Protein AF-A0A948G6V1-F1 (afdb_monomer)

pLDDT: mean 94.66, std 8.46, range [41.41, 98.62]

Sequence (111 aa):
MDEPPEKKCAFCGAVLVEVPALASGEFHCRRCGTIGRYDRADMVAIFIPNYFSRMSELESLNRELVEEIGLEGMKGEYRDMRYLQKKHLERQDVLAEVAFLSHFRPFVEKW

Mean predicted aligned error: 4.13 Å

Secondary structure (DSSP, 8-state):
-PPPPEEE-TTT--EEEEEETT--EEEE-TTT--EEEEETTEEEEEE-TTHHHHHHHHHHHHHHHHHHHHHHHTTGGG--HHHHHHHHHHHHHHHHHHHHHHHHHHHHTT-

Foldseek 3Di:
DDDADFDADPQPRHGQPPHHQQDAAWGADPPQRKIFGDHGNDTQAIDGPCLVVLLVVLVVLLVVLVVVLVVLVVVVPPHDPVVNVVSVVVNVVSVVVNVSSVVRVVRHVVD

Solvent-accessible surface area (backbone atoms only — not comparable to full-atom values): 6311 Å² total; per-residue (Å²): 131,82,77,76,63,62,24,56,36,90,85,82,62,47,72,38,83,99,35,54,40,62,50,60,49,78,48,72,34,88,87,76,65,30,35,40,30,29,59,33,79,44,78,61,23,31,48,56,74,62,49,69,60,52,53,52,50,46,55,49,51,48,52,52,45,51,49,54,47,48,60,43,61,70,46,60,91,75,38,58,64,68,59,46,52,53,50,52,51,56,44,49,55,44,52,51,51,49,53,58,53,56,72,44,44,79,23,41,79,60,94

Structure (mmCIF, N/CA/C/O backbone):
data_AF-A0A948G6V1-F1
#
_entry.id   AF-A0A948G6V1-F1
#
loop_
_atom_site.group_PDB
_atom_site.id
_atom_site.type_symbol
_atom_site.label_atom_id
_atom_site.label_alt_id
_atom_site.label_comp_id
_atom_site.label_asym_id
_atom_site.label_entity_id
_atom_site.label_seq_id
_atom_site.pdbx_PDB_ins_code
_atom_site.Cartn_x
_atom_site.Cartn_y
_atom_site.Cartn_z
_atom_site.occupancy
_atom_site.B_iso_or_equiv
_atom_site.auth_seq_id
_atom_site.auth_comp_id
_atom_site.auth_asym_id
_atom_site.auth_atom_id
_atom_site.pdbx_PDB_model_num
ATOM 1 N N . MET A 1 1 ? 27.322 -22.003 -16.070 1.00 41.41 1 MET A N 1
ATOM 2 C CA . MET A 1 1 ? 27.095 -20.575 -16.359 1.00 41.41 1 MET A CA 1
ATOM 3 C C . MET A 1 1 ? 25.963 -20.164 -15.455 1.00 41.41 1 MET A C 1
ATOM 5 O O . MET A 1 1 ? 24.903 -20.761 -15.583 1.00 41.41 1 MET A O 1
ATOM 9 N N . ASP A 1 2 ? 26.214 -19.259 -14.515 1.00 55.75 2 ASP A N 1
ATOM 10 C CA . ASP A 1 2 ? 25.141 -18.673 -13.712 1.00 55.75 2 ASP A CA 1
ATOM 11 C C . ASP A 1 2 ? 24.287 -17.795 -14.630 1.00 55.75 2 ASP A C 1
ATOM 13 O O . ASP A 1 2 ? 24.825 -17.003 -15.410 1.00 55.75 2 ASP A O 1
ATOM 17 N N . GLU A 1 3 ? 22.971 -17.987 -14.601 1.00 59.41 3 GLU A N 1
ATOM 18 C CA . GLU A 1 3 ? 22.041 -17.143 -15.349 1.00 59.41 3 GLU A CA 1
ATOM 19 C C . GLU A 1 3 ? 22.186 -15.684 -14.881 1.00 59.41 3 GLU A C 1
ATOM 21 O O . GLU A 1 3 ? 22.337 -15.431 -13.679 1.00 59.41 3 GLU A O 1
ATOM 26 N N . PRO A 1 4 ? 22.184 -14.699 -15.800 1.00 63.56 4 PRO A N 1
ATOM 27 C CA . PRO A 1 4 ? 22.247 -13.299 -15.409 1.00 63.56 4 PRO A CA 1
ATOM 28 C C . PRO A 1 4 ? 21.037 -12.957 -14.528 1.00 63.56 4 PRO A C 1
ATOM 30 O O . PRO A 1 4 ? 19.939 -13.452 -14.786 1.00 63.56 4 PRO A O 1
ATOM 33 N N . PRO A 1 5 ? 21.198 -12.100 -13.503 1.00 78.06 5 PRO A N 1
ATOM 34 C CA . PRO A 1 5 ? 20.097 -11.762 -12.615 1.00 78.06 5 PRO A CA 1
ATOM 35 C C . PRO A 1 5 ? 18.931 -11.171 -13.417 1.00 78.06 5 PRO A C 1
ATOM 37 O O . PRO A 1 5 ? 19.116 -10.254 -14.224 1.00 78.06 5 PRO A O 1
ATOM 40 N N . GLU A 1 6 ? 17.729 -11.692 -13.185 1.00 86.88 6 GLU A N 1
ATOM 41 C CA . GLU A 1 6 ? 16.502 -11.205 -13.814 1.00 86.88 6 GLU A CA 1
ATOM 42 C C . GLU A 1 6 ? 15.933 -10.001 -13.053 1.00 86.88 6 GLU A C 1
ATOM 44 O O . GLU A 1 6 ? 16.027 -9.891 -11.822 1.00 86.88 6 GLU A O 1
ATOM 49 N N . LYS A 1 7 ? 15.319 -9.072 -13.789 1.00 91.75 7 LYS A N 1
ATOM 50 C CA . LYS A 1 7 ? 14.654 -7.904 -13.207 1.00 91.75 7 LYS A CA 1
ATOM 51 C C . LYS A 1 7 ? 13.414 -8.347 -12.427 1.00 91.75 7 LYS A C 1
ATOM 53 O O . LYS A 1 7 ? 12.701 -9.263 -12.826 1.00 91.75 7 LYS A O 1
ATOM 58 N N . LYS A 1 8 ? 13.115 -7.665 -11.320 1.00 94.12 8 LYS A N 1
ATOM 59 C CA . LYS A 1 8 ? 11.912 -7.909 -10.510 1.00 94.12 8 LYS A CA 1
ATOM 60 C C . LYS A 1 8 ? 10.960 -6.725 -10.584 1.00 94.12 8 LYS A C 1
ATOM 62 O O . LYS A 1 8 ? 11.385 -5.574 -10.660 1.00 94.12 8 LYS A O 1
ATOM 67 N N . CYS A 1 9 ? 9.666 -7.008 -10.514 1.00 94.88 9 CYS A N 1
ATOM 68 C CA . CYS A 1 9 ? 8.639 -5.998 -10.329 1.00 94.88 9 CYS A CA 1
ATOM 69 C C . CYS A 1 9 ? 8.866 -5.284 -8.992 1.00 94.88 9 CYS A C 1
ATOM 71 O O . CYS A 1 9 ? 8.866 -5.929 -7.944 1.00 94.88 9 CYS A O 1
ATOM 73 N N . ALA A 1 10 ? 9.006 -3.959 -9.027 1.00 93.75 10 ALA A N 1
ATOM 74 C CA . ALA A 1 10 ? 9.215 -3.159 -7.820 1.00 93.75 10 ALA A CA 1
ATOM 75 C C . ALA A 1 10 ? 8.023 -3.217 -6.848 1.00 93.75 10 ALA A C 1
ATOM 77 O O . ALA A 1 10 ? 8.202 -3.002 -5.657 1.00 93.75 10 ALA A O 1
ATOM 78 N N . PHE A 1 11 ? 6.825 -3.537 -7.349 1.00 96.25 11 PHE A N 1
ATOM 79 C CA . PHE A 1 11 ? 5.604 -3.614 -6.553 1.00 96.25 11 PHE A CA 1
ATOM 80 C C . PHE A 1 11 ? 5.432 -4.980 -5.870 1.00 96.25 11 PHE A C 1
ATOM 82 O O . PHE A 1 11 ? 5.434 -5.068 -4.651 1.00 96.25 11 PHE A O 1
ATOM 89 N N . CYS A 1 12 ? 5.316 -6.077 -6.628 1.00 95.69 12 CYS A N 1
ATOM 90 C CA . CYS A 1 12 ? 5.017 -7.397 -6.046 1.00 95.69 12 CYS A CA 1
ATOM 91 C C . CYS A 1 12 ? 6.230 -8.335 -5.903 1.00 95.69 12 CYS A C 1
ATOM 93 O O . CYS A 1 12 ? 6.071 -9.489 -5.499 1.00 95.69 12 CYS A O 1
ATOM 95 N N . GLY A 1 13 ? 7.425 -7.896 -6.313 1.00 94.50 13 GLY A N 1
ATOM 96 C CA . GLY A 1 13 ? 8.659 -8.687 -6.262 1.00 94.50 13 GLY A CA 1
ATOM 97 C C . GLY A 1 13 ? 8.736 -9.852 -7.255 1.00 94.50 13 GLY A C 1
ATOM 98 O O . GLY A 1 13 ? 9.732 -10.574 -7.262 1.00 94.50 13 GLY A O 1
ATOM 99 N N . ALA A 1 14 ? 7.712 -10.058 -8.093 1.00 94.69 14 ALA A N 1
ATOM 100 C CA . ALA A 1 14 ? 7.719 -11.110 -9.106 1.00 94.69 14 ALA A CA 1
ATOM 101 C C . ALA A 1 14 ? 8.818 -10.879 -10.145 1.00 94.69 14 ALA A C 1
ATOM 103 O O . ALA A 1 14 ? 9.085 -9.741 -10.532 1.00 94.69 14 ALA A O 1
ATOM 104 N N . VAL A 1 15 ? 9.417 -11.968 -10.614 1.00 93.88 15 VAL A N 1
ATOM 105 C CA . VAL A 1 15 ? 10.450 -11.927 -11.647 1.00 93.88 15 VAL A CA 1
ATOM 106 C C . VAL A 1 15 ? 9.827 -11.591 -13.003 1.00 93.88 15 VAL A C 1
ATOM 108 O O . VAL A 1 15 ? 8.772 -12.117 -13.365 1.00 93.88 15 VAL A O 1
ATOM 111 N N . LEU A 1 16 ? 10.458 -10.671 -13.727 1.00 91.81 16 LEU A N 1
ATOM 112 C CA . LEU A 1 16 ? 10.109 -10.300 -15.090 1.00 91.81 16 LEU A CA 1
ATOM 113 C C . LEU A 1 16 ? 10.914 -11.203 -16.026 1.00 91.81 16 LEU A C 1
ATOM 115 O O . LEU A 1 16 ? 12.075 -10.925 -16.314 1.00 91.81 16 LEU A O 1
ATOM 119 N N . VAL A 1 17 ? 10.285 -12.308 -16.427 1.00 86.12 17 VAL A N 1
ATOM 120 C CA . VAL A 1 17 ? 10.880 -13.358 -17.267 1.00 86.12 17 VAL A CA 1
ATOM 121 C C . VAL A 1 17 ? 11.531 -12.748 -18.506 1.00 86.12 17 VAL A C 1
ATOM 123 O O . VAL A 1 17 ? 10.913 -11.906 -19.159 1.00 86.12 17 VAL A O 1
ATOM 126 N N . GLU A 1 18 ? 12.760 -13.178 -18.807 1.00 85.75 18 GLU A N 1
ATOM 127 C CA . GLU A 1 18 ? 13.546 -12.737 -19.974 1.00 85.75 18 GLU A CA 1
ATOM 128 C C . GLU A 1 18 ? 13.930 -11.244 -19.963 1.00 85.75 18 GLU A C 1
ATOM 130 O O . GLU A 1 18 ? 14.409 -10.715 -20.967 1.00 85.75 18 GLU A O 1
ATOM 135 N N . VAL A 1 19 ? 13.774 -10.547 -18.831 1.00 88.75 19 VAL A N 1
ATOM 136 C CA . VAL A 1 19 ? 14.220 -9.157 -18.680 1.00 88.75 19 VAL A CA 1
ATOM 137 C C . VAL A 1 19 ? 15.512 -9.119 -17.858 1.00 88.75 19 VAL A C 1
ATOM 139 O O . VAL A 1 19 ? 15.471 -9.335 -16.642 1.00 88.75 19 VAL A O 1
ATOM 142 N N . PRO A 1 20 ? 16.665 -8.779 -18.466 1.00 91.75 20 PRO A N 1
ATOM 143 C CA . PRO A 1 20 ? 17.910 -8.598 -17.726 1.00 91.75 20 PRO A CA 1
ATOM 144 C C . PRO A 1 20 ? 17.764 -7.548 -16.616 1.00 91.75 20 PRO A C 1
ATOM 146 O O . PRO A 1 20 ? 17.126 -6.511 -16.818 1.00 91.75 20 PRO A O 1
ATOM 149 N N . ALA A 1 21 ? 18.406 -7.752 -15.460 1.00 89.62 21 ALA A N 1
ATOM 150 C CA . ALA A 1 21 ? 18.316 -6.829 -14.319 1.00 89.62 21 ALA A CA 1
ATOM 151 C C . ALA A 1 21 ? 18.628 -5.362 -14.673 1.00 89.62 21 ALA A C 1
ATOM 153 O O . ALA A 1 21 ? 17.989 -4.451 -14.142 1.00 89.62 21 ALA A O 1
ATOM 154 N N . LEU A 1 22 ? 19.566 -5.138 -15.599 1.00 92.12 22 LEU A N 1
ATOM 155 C CA . LEU A 1 22 ? 20.016 -3.814 -16.048 1.00 92.12 22 LEU A CA 1
ATOM 156 C C . LEU A 1 22 ? 19.331 -3.323 -17.333 1.00 92.12 22 LEU A C 1
ATOM 158 O O . LEU A 1 22 ? 19.789 -2.349 -17.926 1.00 92.12 22 LEU A O 1
ATOM 162 N N . ALA A 1 23 ? 18.264 -3.978 -17.790 1.00 92.62 23 ALA A N 1
ATOM 163 C CA . ALA A 1 23 ? 17.520 -3.507 -18.951 1.00 92.62 23 ALA A CA 1
ATOM 164 C C . ALA A 1 23 ? 16.793 -2.186 -18.637 1.00 92.62 23 ALA A C 1
ATOM 166 O O . ALA A 1 23 ? 16.116 -2.074 -17.609 1.00 92.62 23 ALA A O 1
ATOM 167 N N . SER A 1 24 ? 16.922 -1.206 -19.534 1.00 96.12 24 SER A N 1
ATOM 168 C CA . SER A 1 24 ? 16.111 0.018 -19.543 1.00 96.12 24 SER A CA 1
ATOM 169 C C . SER A 1 24 ? 14.869 -0.185 -20.412 1.00 96.12 24 SER A C 1
ATOM 171 O O . SER A 1 24 ? 14.901 -0.958 -21.370 1.00 96.12 24 SER A O 1
ATOM 173 N N . GLY A 1 25 ? 13.789 0.528 -20.104 1.00 95.31 25 GLY A N 1
ATOM 174 C CA . GLY A 1 25 ? 12.533 0.460 -20.851 1.00 95.31 25 GLY A CA 1
ATOM 175 C C . GLY A 1 25 ? 11.317 0.252 -19.957 1.00 95.31 25 GLY A C 1
ATOM 176 O O . GLY A 1 25 ? 11.391 0.372 -18.733 1.00 95.31 25 GLY A O 1
ATOM 177 N N . GLU A 1 26 ? 10.186 -0.031 -20.592 1.00 96.62 26 GLU A N 1
ATOM 178 C CA . GLU A 1 26 ? 8.917 -0.302 -19.922 1.00 96.62 26 GLU A CA 1
ATOM 179 C C . GLU A 1 26 ? 8.672 -1.803 -19.843 1.00 96.62 26 GLU A C 1
ATOM 181 O O . GLU A 1 26 ? 8.705 -2.506 -20.853 1.00 96.62 26 GLU A O 1
ATOM 186 N N . PHE A 1 27 ? 8.403 -2.295 -18.636 1.00 96.06 27 PHE A N 1
ATOM 187 C CA . PHE A 1 27 ? 8.168 -3.712 -18.400 1.00 96.06 27 PHE A CA 1
ATOM 188 C C . PHE A 1 27 ? 6.880 -3.922 -17.617 1.00 96.06 27 PHE A C 1
ATOM 190 O O . PHE A 1 27 ? 6.633 -3.279 -16.594 1.00 96.06 27 PHE A O 1
ATOM 197 N N . HIS A 1 28 ? 6.070 -4.860 -18.097 1.00 95.81 28 HIS A N 1
ATOM 198 C CA . HIS A 1 28 ? 4.778 -5.188 -17.518 1.00 95.81 28 HIS A CA 1
ATOM 199 C C . HIS A 1 28 ? 4.874 -6.440 -16.643 1.00 95.81 28 HIS A C 1
ATOM 201 O O . HIS A 1 28 ? 5.310 -7.505 -17.085 1.00 95.81 28 HIS A O 1
ATOM 207 N N . CYS A 1 29 ? 4.428 -6.331 -15.395 1.00 95.94 29 CYS A N 1
ATOM 208 C CA . CYS A 1 29 ? 4.337 -7.465 -14.494 1.00 95.94 29 CYS A CA 1
ATOM 209 C C . CYS A 1 29 ? 3.025 -8.224 -14.709 1.00 95.94 29 CYS A C 1
ATOM 211 O O . CYS A 1 29 ? 1.959 -7.772 -14.299 1.00 95.94 29 CYS A O 1
ATOM 213 N N . ARG A 1 30 ? 3.108 -9.445 -15.247 1.00 94.25 30 ARG A N 1
ATOM 214 C CA . ARG A 1 30 ? 1.932 -10.313 -15.448 1.00 94.25 30 ARG A CA 1
ATOM 215 C C . ARG A 1 30 ? 1.238 -10.748 -14.149 1.00 94.25 30 ARG A C 1
ATOM 217 O O . ARG A 1 30 ? 0.097 -11.188 -14.207 1.00 94.25 30 ARG A O 1
ATOM 224 N N . ARG A 1 31 ? 1.910 -10.652 -12.992 1.00 95.56 31 ARG A N 1
ATOM 225 C CA . ARG A 1 31 ? 1.356 -11.072 -11.692 1.00 95.56 31 ARG A CA 1
ATOM 226 C C . ARG A 1 31 ? 0.431 -10.024 -11.074 1.00 95.56 31 ARG A C 1
ATOM 228 O O . ARG A 1 31 ? -0.633 -10.385 -10.593 1.00 95.56 31 ARG A O 1
ATOM 235 N N . CYS A 1 32 ? 0.850 -8.759 -11.036 1.00 95.44 32 CYS A N 1
ATOM 236 C CA . CYS A 1 32 ? 0.094 -7.685 -10.376 1.00 95.44 32 CYS A CA 1
ATOM 237 C C . CYS A 1 32 ? -0.438 -6.610 -11.335 1.00 95.44 32 CYS A C 1
ATOM 239 O O . CYS A 1 32 ? -1.097 -5.682 -10.883 1.00 95.44 32 CYS A O 1
ATOM 241 N N . GLY A 1 33 ? -0.141 -6.698 -12.637 1.00 95.69 33 GLY A N 1
ATOM 242 C CA . GLY A 1 33 ? -0.588 -5.726 -13.643 1.00 95.69 33 GLY A CA 1
ATOM 243 C C . GLY A 1 33 ? 0.159 -4.388 -13.612 1.00 95.69 33 GLY A C 1
ATOM 244 O O . GLY A 1 33 ? -0.171 -3.472 -14.358 1.00 95.69 33 GLY A O 1
ATOM 245 N N . THR A 1 34 ? 1.163 -4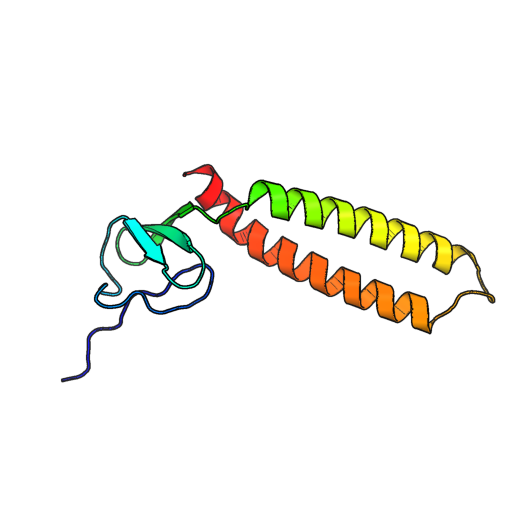.249 -12.745 1.00 97.38 34 THR A N 1
ATOM 246 C CA . THR A 1 34 ? 1.990 -3.042 -12.651 1.00 97.38 34 THR A CA 1
ATOM 247 C C . THR A 1 34 ? 2.894 -2.909 -13.872 1.00 97.38 34 THR A C 1
ATOM 249 O O . THR A 1 34 ? 3.505 -3.893 -14.299 1.00 97.38 34 THR A O 1
ATOM 252 N N . ILE A 1 35 ? 3.044 -1.690 -14.387 1.00 97.69 35 ILE A N 1
ATOM 253 C CA . ILE A 1 35 ? 4.018 -1.360 -15.435 1.00 97.69 35 ILE A CA 1
ATOM 254 C C . ILE A 1 35 ? 5.092 -0.475 -14.812 1.00 97.69 35 ILE A C 1
ATOM 256 O O . ILE A 1 35 ? 4.775 0.549 -14.218 1.00 97.69 35 ILE A O 1
ATOM 260 N N . GLY A 1 36 ? 6.358 -0.869 -14.913 1.00 97.00 36 GLY A N 1
ATOM 261 C CA . GLY A 1 36 ? 7.482 -0.057 -14.446 1.00 97.00 36 GLY A CA 1
ATOM 262 C C . GLY A 1 36 ? 8.322 0.436 -15.617 1.00 97.00 36 GLY A C 1
ATOM 263 O O . GLY A 1 36 ? 8.670 -0.356 -16.493 1.00 97.00 36 GLY A O 1
ATOM 264 N N . ARG A 1 37 ? 8.672 1.724 -15.616 1.00 97.44 37 ARG A N 1
ATOM 265 C CA . ARG A 1 37 ? 9.673 2.311 -16.514 1.00 97.44 37 ARG A CA 1
ATOM 266 C C . ARG A 1 37 ? 11.004 2.403 -15.776 1.00 97.44 37 ARG A C 1
ATOM 268 O O . ARG A 1 37 ? 11.066 2.998 -14.698 1.00 97.44 37 ARG A O 1
ATOM 275 N N . TYR A 1 38 ? 12.055 1.840 -16.360 1.00 96.56 38 TYR A N 1
ATOM 276 C CA . TYR A 1 38 ? 13.378 1.746 -15.747 1.00 96.56 38 TYR A CA 1
ATOM 277 C C . TYR A 1 38 ? 14.455 2.397 -16.609 1.00 96.56 38 TYR A C 1
ATOM 279 O O . TYR A 1 38 ? 14.443 2.261 -17.835 1.00 96.56 38 TYR A O 1
ATOM 287 N N . ASP A 1 39 ? 15.423 3.024 -15.946 1.00 95.69 39 ASP A N 1
ATOM 288 C CA . ASP A 1 39 ? 16.741 3.299 -16.502 1.00 95.69 39 ASP A CA 1
ATOM 289 C C . ASP A 1 39 ? 17.761 2.404 -15.790 1.00 95.69 39 ASP A C 1
ATOM 291 O O . ASP A 1 39 ? 18.100 2.598 -14.625 1.00 95.69 39 ASP A O 1
ATOM 295 N N . ARG A 1 40 ? 18.203 1.350 -16.479 1.00 92.75 40 ARG A N 1
ATOM 296 C CA . ARG A 1 40 ? 19.030 0.275 -15.930 1.00 92.75 40 ARG A CA 1
ATOM 297 C C . ARG A 1 40 ? 18.394 -0.338 -14.683 1.00 92.75 40 ARG A C 1
ATOM 299 O O . ARG A 1 40 ? 17.377 -1.016 -14.798 1.00 92.75 40 ARG A O 1
ATOM 306 N N . ALA A 1 41 ? 18.999 -0.154 -13.511 1.00 89.62 41 ALA A N 1
ATOM 307 C CA . ALA A 1 41 ? 18.490 -0.661 -12.240 1.00 89.62 41 ALA A CA 1
ATOM 308 C C . ALA A 1 41 ? 17.442 0.270 -11.609 1.00 89.62 41 ALA A C 1
ATOM 310 O O . ALA A 1 41 ? 16.634 -0.187 -10.799 1.00 89.62 41 ALA A O 1
ATOM 311 N N . ASP A 1 42 ? 17.431 1.545 -11.994 1.00 92.62 42 ASP A N 1
ATOM 312 C CA . ASP A 1 42 ? 16.646 2.579 -11.339 1.00 92.62 42 ASP A CA 1
ATOM 313 C C . ASP A 1 42 ? 15.233 2.641 -11.915 1.00 92.62 42 ASP A C 1
ATOM 315 O O . ASP A 1 42 ? 15.020 2.660 -13.129 1.00 92.62 42 ASP A O 1
ATOM 319 N N . MET A 1 43 ? 14.240 2.676 -11.030 1.00 95.12 43 MET A N 1
ATOM 320 C CA . MET A 1 43 ? 12.851 2.900 -11.416 1.00 95.12 43 MET A CA 1
ATOM 321 C C . MET A 1 43 ? 12.613 4.399 -11.602 1.00 95.12 43 MET A C 1
ATOM 323 O O . MET A 1 43 ? 12.905 5.195 -10.714 1.00 95.12 43 MET A O 1
ATOM 3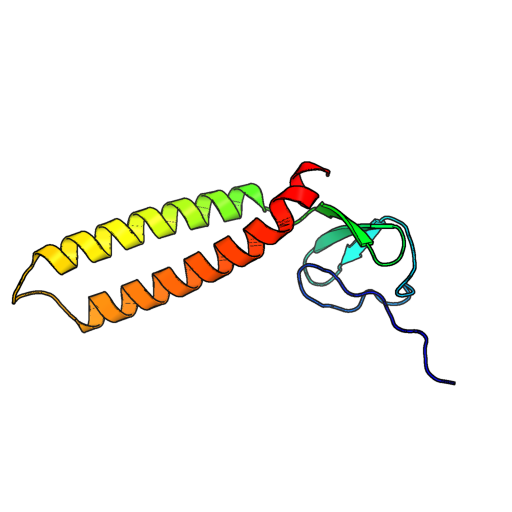27 N N . VAL A 1 44 ? 12.064 4.787 -12.751 1.00 97.44 44 VAL A N 1
ATOM 328 C CA . VAL A 1 44 ? 11.842 6.196 -13.114 1.00 97.44 44 VAL A CA 1
ATOM 329 C C . VAL A 1 44 ? 10.372 6.580 -12.975 1.00 97.44 44 VAL A C 1
ATOM 331 O O . VAL A 1 44 ? 10.066 7.655 -12.462 1.00 97.44 44 VAL A O 1
ATOM 334 N N . ALA A 1 45 ? 9.472 5.694 -13.400 1.00 98.12 45 ALA A N 1
ATOM 335 C CA . ALA A 1 45 ? 8.027 5.859 -13.287 1.00 98.12 45 ALA A CA 1
ATOM 336 C C . ALA A 1 45 ? 7.353 4.495 -13.103 1.00 98.12 45 ALA A C 1
ATOM 338 O O . ALA A 1 45 ? 7.911 3.465 -13.495 1.00 98.12 45 ALA A O 1
ATOM 339 N N . ILE A 1 46 ? 6.160 4.477 -12.511 1.00 98.19 46 ILE A N 1
ATOM 340 C CA . ILE A 1 46 ? 5.410 3.238 -12.297 1.00 98.19 46 ILE A CA 1
ATOM 341 C C . ILE A 1 46 ? 3.907 3.476 -12.432 1.00 98.19 46 ILE A C 1
ATOM 343 O O . ILE A 1 46 ? 3.348 4.379 -11.820 1.00 98.19 46 ILE A O 1
ATOM 347 N N . PHE A 1 47 ? 3.240 2.619 -13.191 1.00 98.25 47 PHE A N 1
ATOM 348 C CA . PHE A 1 47 ? 1.793 2.492 -13.192 1.00 98.25 47 PHE A CA 1
ATOM 349 C C . PHE A 1 47 ? 1.386 1.343 -12.279 1.00 98.25 47 PHE A C 1
ATOM 351 O O . PHE A 1 47 ? 1.696 0.182 -12.556 1.00 98.25 47 PHE A O 1
ATOM 358 N N . ILE A 1 48 ? 0.669 1.658 -11.205 1.00 98.06 48 ILE A N 1
ATOM 359 C CA . ILE A 1 48 ? 0.051 0.676 -10.312 1.00 98.06 48 ILE A CA 1
ATOM 360 C C . ILE A 1 48 ? -1.468 0.738 -10.543 1.00 98.06 48 ILE A C 1
ATOM 362 O O . ILE A 1 48 ? -2.056 1.809 -10.359 1.00 98.06 48 ILE A O 1
ATOM 366 N N . PRO A 1 49 ? -2.123 -0.374 -10.930 1.00 97.44 49 PRO A N 1
ATOM 367 C CA . PRO A 1 49 ? -3.569 -0.394 -11.127 1.00 97.44 49 PRO A CA 1
ATOM 368 C C . PRO A 1 49 ? -4.324 0.114 -9.894 1.00 97.44 49 PRO A C 1
ATOM 370 O O . PRO A 1 49 ? -4.027 -0.282 -8.770 1.00 97.44 49 PRO A O 1
ATOM 373 N N . ASN A 1 50 ? -5.312 0.986 -10.113 1.00 97.06 50 ASN A N 1
ATOM 374 C CA . ASN A 1 50 ? -6.191 1.549 -9.080 1.00 97.06 50 ASN A CA 1
ATOM 375 C C . ASN A 1 50 ? -5.488 2.306 -7.936 1.00 97.06 50 ASN A C 1
ATOM 377 O O . ASN A 1 50 ? -6.125 2.558 -6.917 1.00 97.06 50 ASN A O 1
ATOM 381 N N . TYR A 1 51 ? -4.222 2.714 -8.094 1.00 98.25 51 TYR A N 1
ATOM 382 C CA . TYR A 1 51 ? -3.422 3.342 -7.033 1.00 98.25 51 TYR A CA 1
ATOM 383 C C . TYR A 1 51 ? -4.160 4.449 -6.265 1.00 98.25 51 TYR A C 1
ATOM 385 O O . TYR A 1 51 ? -4.280 4.385 -5.044 1.00 98.25 51 TYR A O 1
ATOM 393 N N . PHE A 1 52 ? -4.692 5.448 -6.977 1.00 97.44 52 PHE A N 1
ATOM 394 C CA . PHE A 1 52 ? -5.355 6.592 -6.344 1.00 97.44 52 PHE A CA 1
ATOM 395 C C . PHE A 1 52 ? -6.680 6.213 -5.671 1.00 97.44 52 PHE A C 1
ATOM 397 O O . PHE A 1 52 ? -6.965 6.715 -4.587 1.00 97.44 52 PHE A O 1
ATOM 404 N N . SER A 1 53 ? -7.455 5.299 -6.271 1.00 98.06 53 SER A N 1
ATOM 405 C CA . SER A 1 53 ? -8.678 4.768 -5.648 1.00 98.06 53 SER A CA 1
ATOM 406 C C . SER A 1 53 ? -8.336 4.052 -4.349 1.00 98.06 53 SER A C 1
ATOM 408 O O . SER A 1 53 ? -8.892 4.369 -3.302 1.00 98.06 53 SER A O 1
ATOM 410 N N . ARG A 1 54 ? -7.343 3.155 -4.391 1.00 97.81 54 ARG A N 1
ATOM 411 C CA . ARG A 1 54 ? -6.930 2.372 -3.230 1.00 97.81 54 ARG A CA 1
ATOM 412 C C . ARG A 1 54 ? -6.374 3.248 -2.109 1.00 97.81 54 ARG A C 1
ATOM 414 O O . ARG A 1 54 ? -6.719 3.040 -0.952 1.00 97.81 54 ARG A O 1
ATOM 421 N N . MET A 1 55 ? -5.567 4.255 -2.442 1.00 98.19 55 MET A N 1
ATOM 422 C CA . MET A 1 55 ? -5.102 5.248 -1.469 1.00 98.19 55 MET A CA 1
ATOM 423 C C . MET A 1 55 ? -6.273 5.987 -0.811 1.00 98.19 55 MET A C 1
ATOM 425 O O . MET A 1 55 ? -6.310 6.098 0.411 1.00 98.19 55 MET A O 1
ATOM 429 N N . SER A 1 56 ? -7.257 6.433 -1.598 1.00 98.31 56 SER A N 1
ATOM 430 C CA . SER A 1 56 ? -8.441 7.124 -1.073 1.00 98.31 56 SER A CA 1
ATOM 431 C C . SER A 1 56 ? -9.286 6.230 -0.154 1.00 98.31 56 SER A C 1
ATOM 433 O O . SER A 1 56 ? -9.715 6.673 0.914 1.00 98.31 56 SER A O 1
ATOM 435 N N . GLU A 1 57 ? -9.471 4.960 -0.523 1.00 98.62 57 GLU A N 1
ATOM 436 C CA . GLU A 1 57 ? -10.154 3.954 0.300 1.00 98.62 57 GLU A CA 1
ATOM 437 C C . GLU A 1 57 ? -9.445 3.741 1.642 1.00 98.62 57 GLU A C 1
ATOM 439 O O . GLU A 1 57 ? -10.087 3.781 2.691 1.00 98.62 57 GLU A O 1
ATOM 444 N N . LEU A 1 58 ? -8.120 3.556 1.626 1.00 98.56 58 LEU A N 1
ATOM 445 C CA . LEU A 1 58 ? -7.322 3.350 2.837 1.00 98.56 58 LEU A CA 1
ATOM 446 C C . LEU A 1 58 ? -7.356 4.571 3.763 1.00 98.56 58 LEU A C 1
ATOM 448 O O . LEU A 1 58 ? -7.446 4.427 4.983 1.00 98.56 58 LEU A O 1
ATOM 452 N N . GLU A 1 59 ? -7.321 5.779 3.200 1.00 97.94 59 GLU A N 1
ATOM 453 C CA . GLU A 1 59 ? -7.470 7.015 3.968 1.00 97.94 59 GLU A CA 1
ATOM 454 C C . GLU A 1 59 ? -8.856 7.124 4.613 1.00 97.94 59 GLU A C 1
ATOM 456 O O . GLU A 1 59 ? -8.950 7.564 5.762 1.00 97.94 59 GLU A O 1
ATOM 461 N N . SER A 1 60 ? -9.922 6.717 3.910 1.00 98.44 60 SER A N 1
ATOM 462 C CA . SER A 1 60 ? -11.271 6.659 4.489 1.00 98.44 60 SER A CA 1
ATOM 463 C C . SER A 1 60 ? -11.348 5.651 5.622 1.00 98.44 60 SER A C 1
ATOM 465 O O . SER A 1 60 ? -11.732 6.012 6.733 1.00 98.44 60 SER A O 1
ATOM 467 N N . LEU A 1 61 ? -10.873 4.430 5.380 1.00 98.50 61 LEU A N 1
ATOM 468 C CA . LEU A 1 61 ? -10.896 3.359 6.365 1.00 98.50 61 LEU A CA 1
ATOM 469 C C . LEU A 1 61 ? -10.093 3.722 7.622 1.00 98.50 61 LEU A C 1
ATOM 471 O O . LEU A 1 61 ? -10.539 3.471 8.737 1.00 98.50 61 LEU A O 1
ATOM 475 N N . ASN A 1 62 ? -8.933 4.372 7.483 1.00 98.50 62 ASN A N 1
ATOM 476 C CA . ASN A 1 62 ? -8.178 4.841 8.646 1.00 98.50 62 ASN A CA 1
ATOM 477 C C . ASN A 1 62 ? -8.936 5.921 9.440 1.00 98.50 62 ASN A C 1
ATOM 479 O O . ASN A 1 62 ? -8.848 5.919 10.668 1.00 98.50 62 ASN A O 1
ATOM 483 N N . ARG A 1 63 ? -9.679 6.829 8.787 1.00 98.50 63 ARG A N 1
ATOM 484 C CA . ARG A 1 63 ? -10.520 7.810 9.503 1.00 98.50 63 ARG A CA 1
ATOM 485 C C . ARG A 1 63 ? -11.629 7.116 10.291 1.00 98.50 63 ARG A C 1
ATOM 487 O O . ARG A 1 63 ? -11.776 7.402 11.475 1.00 98.50 63 ARG A O 1
ATOM 494 N N . GLU A 1 64 ? -12.334 6.182 9.660 1.00 98.56 64 GLU A N 1
ATOM 495 C CA . GLU A 1 64 ? -13.399 5.389 10.288 1.00 98.56 64 GLU A CA 1
ATOM 496 C C . GLU A 1 64 ? -12.868 4.600 11.494 1.00 98.56 64 GLU A C 1
ATOM 498 O O . GLU A 1 64 ? -13.421 4.679 12.588 1.00 98.56 64 GLU A O 1
ATOM 503 N N . LEU A 1 65 ? -11.725 3.923 11.347 1.00 98.50 65 LEU A N 1
ATOM 504 C CA . LEU A 1 65 ? -11.094 3.181 12.442 1.00 98.50 65 LEU A CA 1
ATOM 505 C C . LEU A 1 65 ? -10.677 4.088 13.606 1.00 98.50 65 LEU A C 1
ATOM 507 O O . LEU A 1 65 ? -10.821 3.705 14.765 1.00 98.50 65 LEU A O 1
ATOM 511 N N . VAL A 1 66 ? -10.152 5.286 13.328 1.00 98.50 66 VAL A N 1
ATOM 512 C CA . VAL A 1 66 ? -9.808 6.261 14.377 1.00 98.50 66 VAL A CA 1
ATOM 513 C C . VAL A 1 66 ? -11.055 6.714 15.134 1.00 98.50 66 VAL A C 1
ATOM 515 O O . VAL A 1 66 ? -11.004 6.813 16.361 1.00 98.50 66 VAL A O 1
ATOM 518 N N . GLU A 1 67 ? -12.160 6.955 14.431 1.00 98.50 67 GLU A N 1
ATOM 519 C CA . GLU A 1 67 ? -13.438 7.314 15.045 1.00 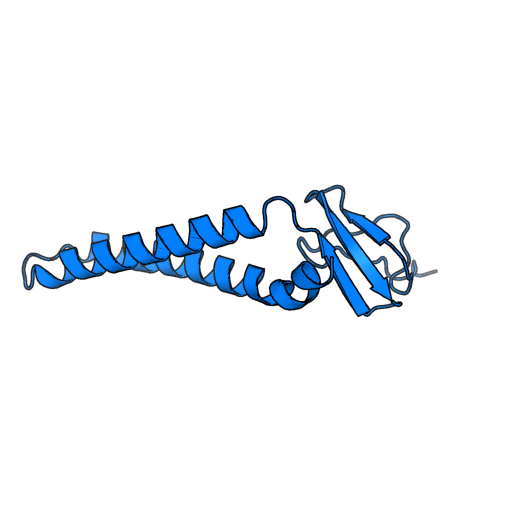98.50 67 GLU A CA 1
ATOM 520 C C . GLU A 1 67 ? -13.976 6.177 15.922 1.00 98.50 67 GLU A C 1
ATOM 522 O O . GLU A 1 67 ? -14.258 6.399 17.098 1.00 98.50 67 GLU A O 1
ATOM 527 N N . GLU A 1 68 ? -14.031 4.946 15.409 1.00 98.19 68 GLU A N 1
ATOM 528 C CA . GLU A 1 68 ? -14.496 3.774 16.163 1.00 98.19 68 GLU A CA 1
ATOM 529 C C . GLU A 1 68 ? -13.661 3.515 17.424 1.00 98.19 68 GLU A C 1
ATOM 531 O O . GLU A 1 68 ? -14.210 3.260 18.500 1.00 98.19 68 GLU A O 1
ATOM 536 N N . ILE A 1 69 ? -12.330 3.600 17.310 1.00 98.25 69 ILE A N 1
ATOM 537 C CA . ILE A 1 69 ? -11.410 3.471 18.449 1.00 98.25 69 ILE A CA 1
ATOM 538 C C . ILE A 1 69 ? -11.672 4.582 19.469 1.00 98.25 69 ILE A C 1
ATOM 540 O O . ILE A 1 69 ? -11.696 4.319 20.672 1.00 98.25 69 ILE A O 1
ATOM 544 N N . GLY A 1 70 ? -11.873 5.818 19.002 1.00 98.06 70 GLY A N 1
ATOM 545 C CA . GLY A 1 70 ? -12.182 6.962 19.855 1.00 98.06 70 GLY A CA 1
ATOM 546 C C . GLY A 1 70 ? -13.488 6.772 20.624 1.00 98.06 70 GLY A C 1
ATOM 547 O O . GLY A 1 70 ? -13.500 6.897 21.849 1.00 98.06 70 GLY A O 1
ATOM 548 N N . LEU A 1 71 ? -14.564 6.402 19.924 1.00 98.19 71 LEU A N 1
ATOM 549 C CA . LEU A 1 71 ? -15.886 6.159 20.505 1.00 98.19 71 LEU A CA 1
ATOM 550 C C . LEU A 1 71 ? -15.857 5.045 21.556 1.00 98.19 71 LEU A C 1
ATOM 552 O O . LEU A 1 71 ? -16.419 5.208 22.639 1.00 98.19 71 LEU A O 1
ATOM 556 N N . GLU A 1 72 ? -15.180 3.929 21.274 1.00 98.00 72 GLU A N 1
ATOM 557 C CA . GLU A 1 72 ? -15.036 2.848 22.251 1.00 98.00 72 GLU A CA 1
ATOM 558 C C . GLU A 1 72 ? -14.164 3.275 23.441 1.00 98.00 72 GLU A C 1
ATOM 560 O O . GLU A 1 72 ? -14.496 3.000 24.595 1.00 98.00 72 GLU A O 1
ATOM 565 N N . GLY A 1 73 ? -13.077 4.008 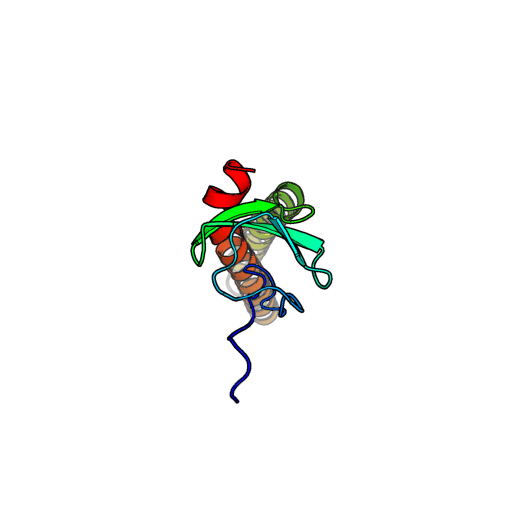23.187 1.00 95.62 73 GLY A N 1
ATOM 566 C CA . GLY A 1 73 ? -12.185 4.525 24.225 1.00 95.62 73 GLY A CA 1
ATOM 567 C C . GLY A 1 73 ? -12.876 5.477 25.208 1.00 95.62 73 GLY A C 1
ATOM 568 O O . GLY A 1 73 ? -12.546 5.475 26.396 1.00 95.62 73 GLY A O 1
ATOM 569 N N . MET A 1 74 ? -13.869 6.241 24.743 1.00 97.19 74 MET A N 1
ATOM 570 C CA . MET A 1 74 ? -14.653 7.171 25.565 1.00 97.19 74 MET A CA 1
ATOM 571 C C . MET A 1 74 ? -15.618 6.486 26.544 1.00 97.19 74 MET A C 1
ATOM 573 O O . MET A 1 74 ? -16.109 7.145 27.459 1.00 97.19 74 MET A O 1
ATOM 577 N N . LYS A 1 75 ? -15.865 5.174 26.422 1.00 97.19 75 LYS A N 1
ATOM 578 C CA . LYS A 1 75 ? -16.750 4.431 27.341 1.00 97.19 75 LYS A CA 1
ATOM 579 C C . LYS A 1 75 ? -16.154 4.197 28.738 1.00 97.19 75 LYS A C 1
ATOM 581 O O . LYS A 1 75 ? -16.834 3.652 29.607 1.00 97.19 75 LYS A O 1
ATOM 586 N N . GLY A 1 76 ? -14.904 4.602 28.977 1.00 94.06 76 GLY A N 1
ATOM 587 C CA . GLY A 1 76 ? -14.260 4.504 30.289 1.00 94.06 76 GLY A CA 1
ATOM 588 C C . GLY A 1 76 ? -14.142 3.053 30.758 1.00 94.06 76 GLY A C 1
ATOM 589 O O . GLY A 1 76 ? -13.560 2.222 30.066 1.00 94.06 76 GLY A O 1
ATOM 590 N N . GLU A 1 77 ? -14.699 2.741 31.927 1.00 95.19 77 GLU A N 1
ATOM 591 C CA . GLU A 1 77 ? -14.686 1.384 32.498 1.00 95.19 77 GLU A CA 1
ATOM 592 C C . GLU A 1 77 ? -15.515 0.374 31.688 1.00 95.19 77 GLU A C 1
ATOM 594 O O . GLU A 1 77 ? -15.246 -0.823 31.750 1.00 95.19 77 GLU A O 1
ATOM 599 N N . TYR A 1 78 ? -16.475 0.843 30.883 1.00 96.56 78 TYR A N 1
ATOM 600 C CA . TYR A 1 78 ? -17.346 -0.006 30.059 1.00 96.56 78 TYR A CA 1
ATOM 601 C C . TYR A 1 78 ? -16.775 -0.321 28.673 1.00 96.56 78 TYR A C 1
ATOM 603 O O . TYR A 1 78 ? -17.466 -0.927 27.853 1.00 96.56 78 TYR A O 1
ATOM 611 N N . ARG A 1 79 ? -15.546 0.113 28.376 1.00 96.81 79 ARG A N 1
ATOM 612 C CA . ARG A 1 79 ? -14.920 -0.140 27.076 1.00 96.81 79 ARG A CA 1
ATOM 613 C C . ARG A 1 79 ? -14.611 -1.624 26.879 1.00 96.81 79 ARG A C 1
ATOM 615 O O . ARG A 1 79 ? -14.084 -2.298 27.766 1.00 96.81 79 ARG A O 1
ATOM 622 N N . ASP A 1 80 ? -14.845 -2.106 25.672 1.00 97.81 80 ASP A N 1
ATOM 623 C CA . ASP A 1 80 ? -14.445 -3.432 25.236 1.00 97.81 80 ASP A CA 1
ATOM 624 C C . ASP A 1 80 ? -12.988 -3.413 24.751 1.00 97.81 80 ASP A C 1
ATOM 626 O O . ASP A 1 80 ? -12.649 -2.981 23.645 1.00 97.81 80 ASP A O 1
ATOM 630 N N . MET A 1 81 ? -12.098 -3.933 25.596 1.00 97.50 81 MET A N 1
ATOM 631 C CA . MET A 1 81 ? -10.672 -4.029 25.285 1.00 97.50 81 MET A CA 1
ATOM 632 C C . MET A 1 81 ? -10.363 -4.989 24.130 1.00 97.50 81 MET A C 1
ATOM 634 O O . MET A 1 81 ? -9.378 -4.776 23.421 1.00 97.50 81 MET A O 1
ATOM 638 N N . ARG A 1 82 ? -11.175 -6.035 23.914 1.00 97.50 82 ARG A N 1
ATOM 639 C CA . ARG A 1 82 ? -10.973 -6.973 22.797 1.00 97.50 82 ARG A CA 1
ATOM 640 C C . ARG A 1 82 ? -11.340 -6.309 21.479 1.00 97.50 82 ARG A C 1
ATOM 642 O O . ARG A 1 82 ? -10.609 -6.460 20.501 1.00 97.50 82 ARG A O 1
ATOM 649 N N . TYR A 1 83 ? -12.429 -5.543 21.472 1.00 97.75 83 TYR A N 1
ATOM 650 C CA . TYR A 1 83 ? -12.805 -4.721 20.327 1.00 97.75 83 TYR A CA 1
ATOM 651 C C . TYR A 1 83 ? -11.717 -3.692 20.003 1.00 97.75 83 TYR A C 1
ATOM 653 O O . TYR A 1 83 ? -11.241 -3.652 18.870 1.00 97.75 83 TYR A O 1
ATOM 661 N N . LEU A 1 84 ? -11.245 -2.934 21.001 1.00 97.69 84 LEU A N 1
ATOM 662 C CA . LEU A 1 84 ? -10.168 -1.955 20.814 1.00 97.69 84 LEU A CA 1
ATOM 663 C C . LEU A 1 84 ? -8.901 -2.589 20.237 1.00 97.69 84 LEU A C 1
ATOM 665 O O . LEU A 1 84 ? -8.338 -2.071 19.274 1.00 97.69 84 LEU A O 1
ATOM 669 N N . GLN A 1 85 ? -8.460 -3.725 20.785 1.00 98.12 85 GLN A N 1
ATOM 670 C CA . GLN A 1 85 ? -7.280 -4.423 20.280 1.00 98.12 85 GLN A CA 1
ATOM 671 C C . GLN A 1 85 ? -7.459 -4.843 18.817 1.00 98.12 85 GLN A C 1
ATOM 673 O O . GLN A 1 85 ? -6.566 -4.611 18.003 1.00 98.12 85 GLN A O 1
ATOM 678 N N . LYS A 1 86 ? -8.620 -5.412 18.472 1.00 98.44 86 LYS A N 1
ATOM 679 C CA . LYS A 1 86 ? -8.950 -5.779 17.092 1.00 98.44 86 LYS A CA 1
ATOM 680 C C . LYS A 1 86 ? -8.888 -4.562 16.162 1.00 98.44 86 LYS A C 1
ATOM 682 O O . LYS A 1 86 ? -8.234 -4.631 15.128 1.00 98.44 86 LYS A O 1
ATOM 687 N N . LYS A 1 87 ? -9.491 -3.436 16.550 1.00 98.44 87 LYS A N 1
ATOM 688 C CA . LYS A 1 87 ? -9.493 -2.204 15.746 1.00 98.44 87 LYS A CA 1
ATOM 689 C C . LYS A 1 87 ? -8.115 -1.573 15.594 1.00 98.44 87 LYS A C 1
ATOM 691 O O . LYS A 1 87 ? -7.778 -1.078 14.522 1.00 98.44 87 LYS A O 1
ATOM 696 N N . HIS A 1 88 ? -7.277 -1.642 16.624 1.00 98.31 88 HIS A N 1
ATOM 697 C CA . HIS A 1 88 ? -5.887 -1.213 16.514 1.00 98.31 88 HIS A CA 1
ATOM 698 C C . HIS A 1 88 ? -5.074 -2.078 15.545 1.00 98.31 88 HIS A C 1
ATOM 700 O O . HIS A 1 88 ? -4.274 -1.518 14.799 1.00 98.31 88 HIS A O 1
ATOM 706 N N . LEU A 1 89 ? -5.284 -3.399 15.531 1.00 98.56 89 LEU A N 1
ATOM 707 C CA . LEU A 1 89 ? -4.6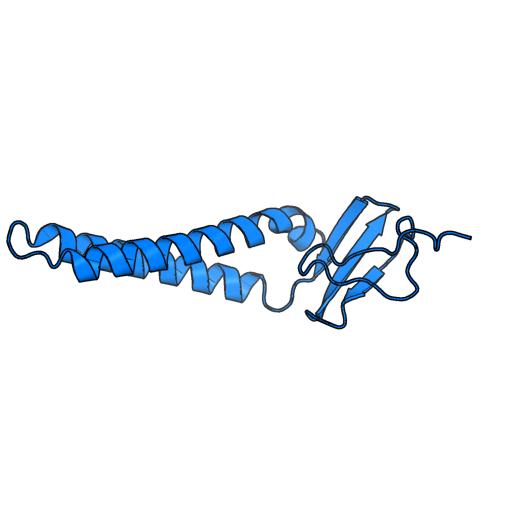43 -4.296 14.563 1.00 98.56 89 LEU A CA 1
ATOM 708 C C . LEU A 1 89 ? -5.115 -3.998 13.133 1.00 98.56 89 LEU A C 1
ATOM 710 O O . LEU A 1 89 ? -4.280 -3.771 12.265 1.00 98.56 89 LEU A O 1
ATOM 714 N N . GLU A 1 90 ? -6.429 -3.867 12.916 1.00 98.50 90 GLU A N 1
ATOM 715 C CA . GLU A 1 90 ? -6.989 -3.459 11.615 1.00 98.50 90 GLU A CA 1
ATOM 716 C C . GLU A 1 90 ? -6.368 -2.137 11.132 1.00 98.50 90 GLU A C 1
ATOM 718 O O . GLU A 1 90 ? -5.966 -2.003 9.977 1.00 98.50 90 GLU A O 1
ATOM 723 N N . ARG A 1 91 ? -6.207 -1.161 12.034 1.00 98.38 91 ARG A N 1
ATOM 724 C CA . ARG A 1 91 ? -5.566 0.116 11.706 1.00 98.38 91 ARG A CA 1
ATOM 725 C C . ARG A 1 91 ? -4.083 -0.036 11.366 1.00 98.38 91 ARG A C 1
ATOM 727 O O . ARG A 1 91 ? -3.597 0.686 10.499 1.00 98.38 91 ARG A O 1
ATOM 734 N N . GLN A 1 92 ? -3.352 -0.928 12.032 1.00 98.50 92 GLN A N 1
ATOM 735 C CA . GLN A 1 92 ? -1.947 -1.190 11.707 1.00 98.50 92 GLN A CA 1
ATOM 736 C C . GLN A 1 92 ? -1.796 -1.764 10.297 1.00 98.50 92 GLN A C 1
ATOM 738 O O . 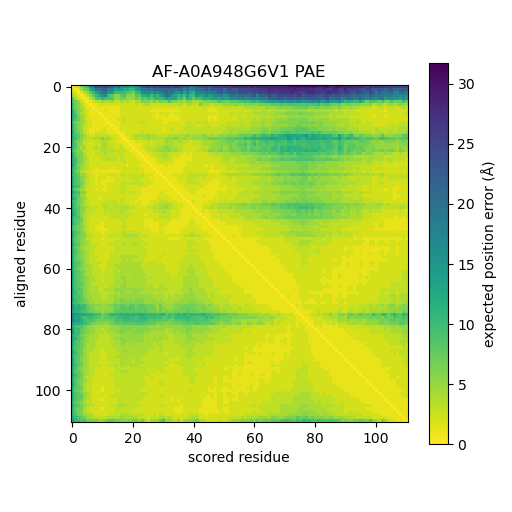GLN A 1 92 ? -0.920 -1.302 9.567 1.00 98.50 92 GLN A O 1
ATOM 743 N N . ASP A 1 93 ? -2.677 -2.680 9.893 1.00 98.44 93 ASP A N 1
ATOM 744 C CA . ASP A 1 93 ? -2.677 -3.245 8.539 1.00 98.44 93 ASP A CA 1
ATOM 745 C C . ASP A 1 93 ? -2.927 -2.158 7.481 1.00 98.44 93 ASP A C 1
ATOM 747 O O . ASP A 1 93 ? -2.184 -2.048 6.503 1.00 98.44 93 ASP A O 1
ATOM 751 N N . VAL A 1 94 ? -3.908 -1.279 7.721 1.00 98.62 94 VAL A N 1
ATOM 752 C CA . VAL A 1 94 ? -4.198 -0.136 6.837 1.00 98.62 94 VAL A CA 1
ATOM 753 C C . VAL A 1 94 ? -3.000 0.805 6.732 1.00 98.62 94 VAL A C 1
ATOM 755 O O . VAL A 1 94 ? -2.607 1.191 5.633 1.00 98.62 94 VAL A O 1
ATOM 758 N N . LEU A 1 95 ? -2.389 1.172 7.861 1.00 98.44 95 LEU A N 1
ATOM 759 C CA . LEU A 1 95 ? -1.231 2.068 7.872 1.00 98.44 95 LEU A CA 1
ATOM 760 C C . LEU A 1 95 ? -0.010 1.447 7.187 1.00 98.44 95 LEU A C 1
ATOM 762 O O . LEU A 1 95 ? 0.739 2.166 6.525 1.00 98.44 95 LEU A O 1
ATOM 766 N N . ALA A 1 96 ? 0.184 0.133 7.312 1.00 98.50 96 ALA A N 1
ATOM 767 C CA . ALA A 1 96 ? 1.245 -0.580 6.614 1.00 98.50 96 ALA A CA 1
ATOM 768 C C . ALA A 1 96 ? 1.050 -0.515 5.091 1.00 98.50 96 ALA A C 1
ATOM 770 O O . ALA A 1 96 ? 2.000 -0.217 4.363 1.00 98.50 96 ALA A O 1
ATOM 771 N N . GLU A 1 97 ? -0.179 -0.717 4.606 1.00 98.19 97 GLU A N 1
ATOM 772 C CA . GLU A 1 97 ? -0.491 -0.610 3.178 1.00 98.19 97 GLU A CA 1
ATOM 773 C C . GLU A 1 97 ? -0.345 0.832 2.663 1.00 98.19 97 GLU A C 1
ATOM 775 O O . GLU A 1 97 ? 0.273 1.052 1.620 1.00 98.19 97 GLU A O 1
ATOM 780 N N . VAL A 1 98 ? -0.821 1.831 3.418 1.00 98.31 98 VAL A N 1
ATOM 781 C CA . VAL A 1 98 ? -0.630 3.257 3.090 1.00 98.31 98 VAL A CA 1
ATOM 782 C C . VAL A 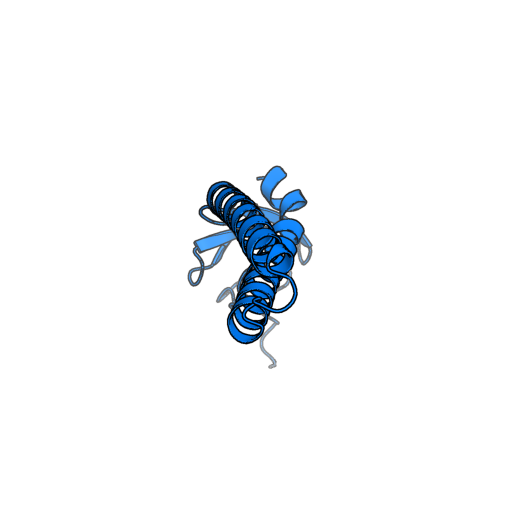1 98 ? 0.851 3.601 2.986 1.00 98.31 98 VAL A C 1
ATOM 784 O O . VAL A 1 98 ? 1.257 4.272 2.036 1.00 98.31 98 VAL A O 1
ATOM 787 N N . ALA A 1 99 ? 1.670 3.150 3.938 1.00 98.12 99 ALA A N 1
ATOM 788 C CA . ALA A 1 99 ? 3.109 3.394 3.921 1.00 98.12 99 ALA A CA 1
ATOM 789 C C . ALA A 1 99 ? 3.769 2.753 2.692 1.00 98.12 99 ALA A C 1
ATOM 791 O O . ALA A 1 99 ? 4.568 3.399 2.010 1.00 98.12 99 ALA A O 1
ATOM 792 N N . PHE A 1 100 ? 3.391 1.511 2.377 1.00 97.69 100 PHE A N 1
ATOM 793 C CA . PHE A 1 100 ? 3.875 0.802 1.200 1.00 97.69 100 PHE A CA 1
ATOM 794 C C . PHE A 1 100 ? 3.506 1.523 -0.103 1.00 97.69 100 PHE A C 1
ATOM 796 O O . PHE A 1 100 ? 4.379 1.764 -0.932 1.00 97.69 100 PHE A O 1
ATOM 803 N N . LEU A 1 101 ? 2.248 1.931 -0.284 1.00 97.88 101 LEU A N 1
ATOM 804 C CA . LEU A 1 101 ? 1.815 2.656 -1.482 1.00 97.88 101 LEU A CA 1
ATOM 805 C C . LEU A 1 101 ? 2.444 4.051 -1.573 1.00 97.88 101 LEU A C 1
ATOM 807 O O . LEU A 1 101 ? 2.912 4.445 -2.641 1.00 97.88 101 LEU A O 1
ATOM 811 N N . SER A 1 102 ? 2.551 4.766 -0.453 1.00 97.69 102 SER A N 1
ATOM 812 C CA . SER A 1 102 ? 3.154 6.105 -0.402 1.00 97.69 102 SER A CA 1
ATOM 813 C C . SER A 1 102 ? 4.611 6.117 -0.867 1.00 97.69 102 SER A C 1
ATOM 815 O O . SER A 1 102 ? 5.049 7.107 -1.452 1.00 97.69 102 SER A O 1
ATOM 817 N N . HIS A 1 103 ? 5.349 5.017 -0.679 1.00 97.12 103 HIS A N 1
ATOM 818 C CA . HIS A 1 103 ? 6.699 4.856 -1.225 1.00 97.12 103 HIS A CA 1
ATOM 819 C C . HIS A 1 103 ? 6.739 5.014 -2.756 1.00 97.12 103 HIS A C 1
ATOM 821 O O . HIS A 1 103 ? 7.701 5.559 -3.299 1.00 97.12 103 HIS A O 1
ATOM 827 N N . PHE A 1 104 ? 5.685 4.588 -3.458 1.00 97.62 104 PHE A N 1
ATOM 828 C CA . PHE A 1 104 ? 5.604 4.658 -4.917 1.00 97.62 104 PHE A CA 1
ATOM 829 C C . PHE A 1 104 ? 5.092 5.997 -5.445 1.00 97.62 104 PHE A C 1
ATOM 831 O O . PHE A 1 104 ? 5.256 6.270 -6.636 1.00 97.62 104 PHE A O 1
ATOM 838 N N . ARG A 1 105 ? 4.519 6.853 -4.591 1.00 97.50 105 ARG A N 1
ATOM 839 C CA . ARG A 1 105 ? 3.909 8.129 -4.993 1.00 97.50 105 ARG A CA 1
ATOM 840 C C . ARG A 1 105 ? 4.789 8.970 -5.933 1.00 97.50 105 ARG A C 1
ATOM 842 O O . ARG A 1 105 ? 4.285 9.343 -6.990 1.00 97.50 105 ARG A O 1
ATOM 849 N N . PRO A 1 106 ? 6.092 9.200 -5.658 1.00 97.56 106 PRO A N 1
ATOM 850 C CA . PRO A 1 106 ? 6.931 10.028 -6.529 1.00 97.56 106 PRO A CA 1
ATOM 851 C C . PRO A 1 106 ? 7.183 9.430 -7.921 1.00 97.56 106 PRO A C 1
ATOM 853 O O . PRO A 1 106 ? 7.645 10.136 -8.813 1.00 97.56 106 PRO A O 1
ATOM 856 N N . PHE A 1 107 ? 6.951 8.128 -8.100 1.00 97.75 107 PHE A N 1
ATOM 857 C CA . PHE A 1 107 ? 7.100 7.423 -9.375 1.00 97.75 107 PHE A CA 1
ATOM 858 C C . PHE A 1 107 ? 5.768 7.315 -10.115 1.00 97.75 107 PHE A C 1
ATOM 860 O O . PHE A 1 107 ? 5.754 7.368 -11.342 1.00 97.75 107 PHE A O 1
ATOM 867 N N . VAL A 1 108 ? 4.661 7.188 -9.377 1.00 97.56 108 VAL A N 1
ATOM 868 C CA . VAL A 1 108 ? 3.304 7.234 -9.936 1.00 97.56 108 VAL A CA 1
ATOM 869 C C . VAL A 1 108 ? 2.997 8.626 -10.483 1.00 97.56 108 VAL A C 1
ATOM 871 O O . VAL A 1 108 ? 2.453 8.741 -11.569 1.00 97.56 108 VAL A O 1
ATOM 874 N N . GLU A 1 109 ? 3.405 9.691 -9.789 1.00 96.00 109 GLU A N 1
ATOM 875 C CA . GLU A 1 109 ? 3.210 11.080 -10.246 1.00 96.00 109 GLU A CA 1
ATOM 876 C C . GLU A 1 109 ? 4.021 11.436 -11.509 1.00 96.00 109 GLU A C 1
ATOM 878 O O . GLU A 1 109 ? 3.768 12.463 -12.133 1.00 96.00 109 GLU A O 1
ATOM 883 N N . LYS A 1 110 ? 4.997 10.600 -11.888 1.00 95.44 110 LYS A N 1
ATOM 884 C CA . LYS A 1 110 ? 5.807 10.743 -13.111 1.00 95.44 110 LYS A CA 1
ATOM 885 C C . LYS A 1 110 ? 5.299 9.893 -14.279 1.00 95.44 110 LYS A C 1
ATOM 887 O O . LYS A 1 110 ? 5.921 9.924 -15.345 1.00 95.44 110 LYS A O 1
ATOM 892 N N . TRP A 1 111 ? 4.268 9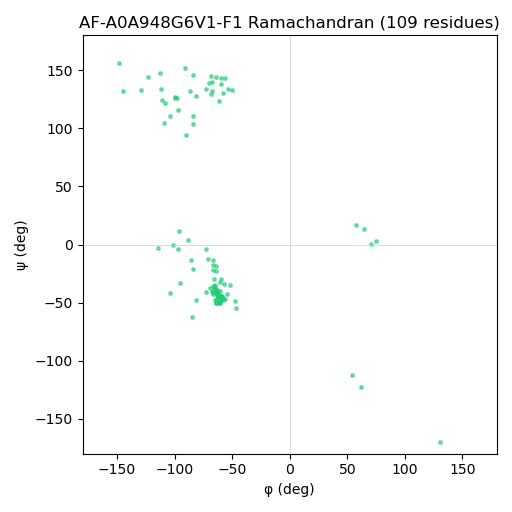.079 -14.052 1.00 92.50 111 TRP A N 1
ATOM 893 C CA . TRP A 1 111 ? 3.635 8.259 -15.079 1.00 92.50 111 TRP A CA 1
ATOM 894 C C . TRP A 1 111 ? 2.652 9.095 -15.897 1.00 92.50 111 TRP 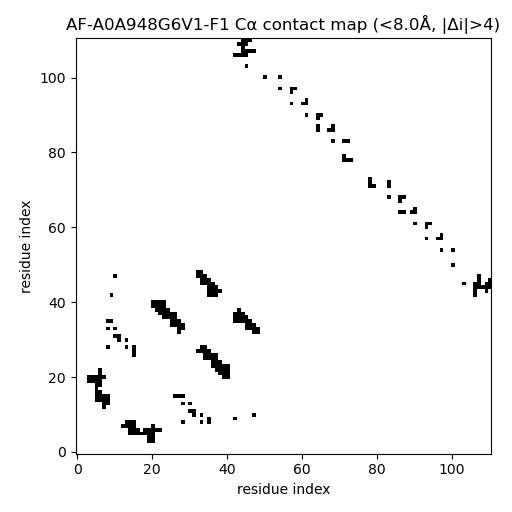A C 1
ATOM 896 O O . TRP A 1 111 ? 2.768 9.052 -17.142 1.00 92.50 111 TRP A O 1
#

Nearest PDB structures (foldseek):
  4j2c-assembly2_C  TM=5.753E-01  e=3.185E+00  Homo sapiens
  4afl-assembly3_D  TM=4.721E-01  e=3.403E+00  Homo sapiens
  8s35-assembly1_A  TM=4.487E-01  e=5.060E+00  Klebsiella pneumoniae
  5f4y-assembly1_A  TM=4.792E-01  e=6.169E+00  Homo sapiens

Radius of gyration: 19.65 Å; Cα contacts (8 Å, |Δi|>4): 137; chains: 1; bounding box: 44×32×53 Å